Protein AF-A0A0E0F237-F1 (afdb_monomer_lite)

Radius of gyration: 16.21 Å; chains: 1; bounding box: 41×22×41 Å

Structure (mmCIF, N/CA/C/O backbone):
data_AF-A0A0E0F237-F1
#
_entry.id   AF-A0A0E0F237-F1
#
loop_
_atom_site.group_PDB
_atom_site.id
_atom_site.type_symbol
_atom_site.label_atom_id
_atom_site.label_alt_id
_atom_site.label_comp_id
_atom_site.label_asym_id
_atom_site.label_entity_id
_atom_site.label_seq_id
_atom_site.pdbx_PDB_ins_code
_atom_site.Cartn_x
_atom_site.Cartn_y
_atom_site.Cartn_z
_atom_site.occupancy
_atom_site.B_iso_or_equiv
_atom_site.auth_seq_id
_atom_site.auth_comp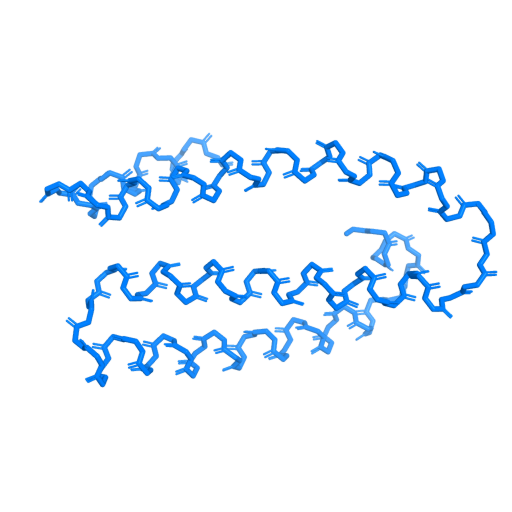_id
_atom_site.auth_asym_id
_atom_site.auth_atom_id
_atom_site.pdbx_PDB_model_num
ATOM 1 N N . MET A 1 1 ? -4.472 -0.538 13.188 1.00 59.41 1 MET A N 1
ATOM 2 C CA . MET A 1 1 ? -4.499 -1.210 14.515 1.00 59.41 1 MET A CA 1
ATOM 3 C C . MET A 1 1 ? -5.729 -0.890 15.372 1.00 59.41 1 MET A C 1
ATOM 5 O O . MET A 1 1 ? -6.141 -1.758 16.128 1.00 59.41 1 MET A O 1
ATOM 9 N N . TYR A 1 2 ? -6.368 0.279 15.239 1.00 65.44 2 TYR A N 1
ATOM 10 C CA . TYR A 1 2 ? -7.555 0.647 16.034 1.00 65.44 2 TYR A CA 1
ATOM 11 C C . TYR A 1 2 ? -8.714 -0.373 15.960 1.00 65.44 2 TYR A C 1
ATOM 13 O O . TYR A 1 2 ? -9.157 -0.882 16.985 1.00 65.44 2 TYR A O 1
ATOM 21 N N . LEU A 1 3 ? -9.159 -0.749 14.753 1.00 65.00 3 LEU A N 1
ATOM 22 C CA . LEU A 1 3 ? -10.254 -1.723 14.579 1.00 65.00 3 LEU A CA 1
ATOM 23 C C . LEU A 1 3 ? -9.889 -3.134 15.056 1.00 65.00 3 LEU A C 1
ATOM 25 O O . LEU A 1 3 ? -10.752 -3.878 15.517 1.00 65.00 3 LEU A O 1
ATOM 29 N N . GLN A 1 4 ? -8.602 -3.476 14.984 1.00 66.19 4 GLN A N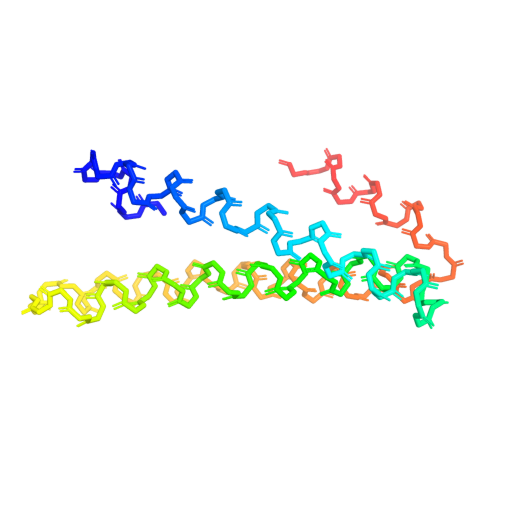 1
ATOM 30 C CA . GLN A 1 4 ? -8.075 -4.757 15.442 1.00 66.19 4 GLN A CA 1
ATOM 31 C C . GLN A 1 4 ? -8.058 -4.835 16.979 1.00 66.19 4 GLN A C 1
ATOM 33 O O . GLN A 1 4 ? -8.400 -5.866 17.548 1.00 66.19 4 GLN A O 1
ATOM 38 N N . ALA A 1 5 ? -7.765 -3.719 17.658 1.00 70.94 5 ALA A N 1
ATOM 39 C CA . ALA A 1 5 ? -7.868 -3.601 19.115 1.00 70.94 5 ALA A CA 1
ATOM 40 C C . ALA A 1 5 ? -9.326 -3.629 19.622 1.00 70.94 5 ALA A C 1
ATOM 42 O O . ALA A 1 5 ? -9.576 -4.022 20.755 1.00 70.94 5 ALA A O 1
ATOM 43 N N . GLN A 1 6 ? -10.297 -3.262 18.777 1.00 70.94 6 GLN A N 1
ATOM 44 C CA . GLN A 1 6 ? -11.736 -3.326 19.079 1.00 70.94 6 GLN A CA 1
ATOM 45 C C . GLN A 1 6 ? -12.373 -4.697 18.765 1.00 70.94 6 GLN A C 1
ATOM 47 O O . GLN A 1 6 ? -13.596 -4.825 18.801 1.00 70.94 6 GLN A O 1
ATOM 52 N N . SER A 1 7 ? -11.581 -5.723 18.415 1.00 74.88 7 SER A N 1
ATOM 53 C CA . SER A 1 7 ? -12.073 -7.043 17.970 1.00 74.88 7 SER A CA 1
ATOM 54 C C . SER A 1 7 ? -12.976 -6.987 16.717 1.00 74.88 7 SER A C 1
ATOM 56 O O . SER A 1 7 ? -13.657 -7.947 16.356 1.00 74.88 7 SER A O 1
ATOM 58 N N . LYS A 1 8 ? -12.966 -5.872 15.975 1.00 74.00 8 LYS A N 1
ATOM 59 C CA . LYS A 1 8 ? -13.715 -5.689 14.717 1.00 74.00 8 LYS A CA 1
ATOM 60 C C . LYS A 1 8 ? -12.883 -6.159 13.519 1.00 74.00 8 LYS A C 1
ATOM 62 O O . LYS A 1 8 ? -12.822 -5.498 12.482 1.00 74.00 8 LYS A O 1
ATOM 67 N N . ASN A 1 9 ? -12.242 -7.321 13.655 1.00 80.38 9 ASN A N 1
ATOM 68 C CA . ASN A 1 9 ? -11.257 -7.819 12.691 1.00 80.38 9 ASN A CA 1
ATOM 69 C C . ASN A 1 9 ? -11.863 -8.143 11.324 1.00 80.38 9 ASN A C 1
ATOM 71 O O . ASN A 1 9 ? -11.167 -8.009 10.329 1.00 80.38 9 ASN A O 1
ATOM 75 N N . MET A 1 10 ? -13.155 -8.482 11.252 1.00 84.06 10 MET A N 1
ATOM 76 C CA . MET A 1 10 ? -13.828 -8.783 9.980 1.00 84.06 10 MET A CA 1
ATOM 77 C C . MET A 1 10 ? -13.692 -7.649 8.957 1.00 84.06 10 MET A C 1
ATOM 79 O O . MET A 1 10 ? -13.446 -7.896 7.782 1.00 84.06 10 MET A O 1
ATOM 83 N N . ILE A 1 11 ? -13.794 -6.398 9.408 1.00 79.12 11 ILE A N 1
ATOM 84 C CA . ILE A 1 11 ? -13.681 -5.217 8.541 1.00 79.12 11 ILE A CA 1
ATOM 85 C C . ILE A 1 11 ? -12.252 -5.088 8.015 1.00 79.12 11 ILE A C 1
ATOM 87 O O . ILE A 1 11 ? -12.040 -4.833 6.833 1.00 79.12 11 ILE A O 1
ATOM 91 N N . VAL A 1 12 ? -11.271 -5.337 8.884 1.00 80.75 12 VAL A N 1
ATOM 92 C CA . VAL A 1 12 ? -9.851 -5.351 8.520 1.00 80.75 12 VAL A CA 1
ATOM 93 C C . VAL A 1 12 ? -9.571 -6.466 7.511 1.00 80.75 12 VAL A C 1
ATOM 95 O O . VAL A 1 12 ? -8.881 -6.226 6.529 1.00 80.75 12 VAL A O 1
ATOM 98 N N . THR A 1 13 ? -10.156 -7.652 7.688 1.00 84.94 13 THR A N 1
ATOM 99 C CA . THR A 1 13 ? -9.999 -8.784 6.766 1.00 84.94 13 THR A CA 1
ATOM 100 C C . THR A 1 13 ? -10.504 -8.460 5.362 1.00 84.94 13 THR A C 1
ATOM 102 O O . THR A 1 13 ? -9.782 -8.700 4.394 1.00 84.94 13 THR A O 1
ATOM 105 N N . TYR A 1 14 ? -11.700 -7.877 5.228 1.00 86.06 14 TYR A N 1
ATOM 106 C CA . TYR A 1 14 ? -12.215 -7.467 3.916 1.00 86.06 14 TYR A CA 1
ATOM 107 C C . TYR A 1 14 ? -11.326 -6.417 3.251 1.00 86.06 14 TYR A C 1
ATOM 109 O O . TYR A 1 14 ? -11.056 -6.497 2.055 1.00 86.06 14 TYR A O 1
ATOM 117 N N . LEU A 1 15 ? -10.837 -5.458 4.034 1.00 84.12 15 LEU A N 1
ATOM 118 C CA . LEU A 1 15 ? -9.983 -4.382 3.547 1.00 84.12 15 LEU A CA 1
ATOM 119 C C . LEU A 1 15 ? -8.609 -4.911 3.102 1.00 84.12 15 LEU A C 1
ATOM 121 O O . LEU A 1 15 ? -8.101 -4.492 2.068 1.00 84.12 15 LEU A O 1
ATOM 125 N N . VAL A 1 16 ? -8.056 -5.903 3.809 1.00 86.25 16 VAL A N 1
ATOM 126 C CA . VAL A 1 16 ? -6.822 -6.609 3.421 1.00 86.25 16 VAL A CA 1
ATOM 127 C C . VAL A 1 16 ? -7.011 -7.417 2.136 1.00 86.25 16 VAL A C 1
ATOM 129 O O . VAL A 1 16 ? -6.167 -7.338 1.248 1.00 86.25 16 VAL A O 1
ATOM 132 N N . LEU A 1 17 ? -8.115 -8.158 1.998 1.00 90.44 17 LEU A N 1
ATOM 133 C CA . LEU A 1 17 ? -8.431 -8.912 0.775 1.00 90.44 17 LEU A CA 1
ATOM 134 C C . LEU A 1 17 ? -8.581 -7.991 -0.439 1.00 90.44 17 LEU A C 1
ATOM 136 O O . LEU A 1 17 ? -8.016 -8.263 -1.499 1.00 90.44 17 LEU A O 1
ATOM 140 N N . LEU A 1 18 ? -9.304 -6.883 -0.268 1.00 89.56 18 LEU A N 1
ATOM 141 C CA . LEU A 1 18 ? -9.444 -5.857 -1.295 1.00 89.56 18 LEU A CA 1
ATOM 142 C C . LEU A 1 18 ? -8.080 -5.268 -1.668 1.00 89.56 18 LEU A C 1
ATOM 144 O O . LEU A 1 18 ? -7.773 -5.145 -2.853 1.00 89.56 18 LEU A O 1
ATOM 148 N N . ASN A 1 19 ? -7.255 -4.943 -0.671 1.00 87.50 19 ASN A N 1
ATOM 149 C CA . ASN A 1 19 ? -5.940 -4.362 -0.900 1.00 87.50 19 ASN A CA 1
ATOM 150 C C . ASN A 1 19 ? -4.992 -5.329 -1.622 1.00 87.50 19 ASN A C 1
ATOM 152 O O . ASN A 1 19 ? -4.275 -4.923 -2.530 1.00 87.50 19 ASN A O 1
ATOM 156 N N . LEU A 1 20 ? -5.027 -6.618 -1.277 1.00 91.00 20 LEU A N 1
ATOM 157 C CA . LEU A 1 20 ? -4.255 -7.645 -1.973 1.00 91.00 20 LEU A CA 1
ATOM 158 C C . LEU A 1 20 ? -4.667 -7.738 -3.448 1.00 91.00 20 LEU A C 1
ATOM 160 O O . LEU A 1 20 ? -3.809 -7.744 -4.329 1.00 91.00 20 LEU A O 1
ATOM 164 N N . GLY A 1 21 ? -5.974 -7.762 -3.726 1.00 93.38 21 GLY A N 1
ATOM 165 C CA . GLY A 1 21 ? -6.488 -7.779 -5.097 1.00 93.38 21 GLY A CA 1
ATOM 166 C C . GLY A 1 21 ? -6.068 -6.541 -5.895 1.00 93.38 21 GLY A C 1
ATOM 167 O O . GLY A 1 21 ? -5.573 -6.664 -7.017 1.00 93.38 21 GLY A O 1
ATOM 168 N N . LEU A 1 22 ? -6.204 -5.356 -5.296 1.00 91.19 22 LEU A N 1
ATOM 169 C CA . LEU A 1 22 ? -5.765 -4.090 -5.887 1.00 91.19 22 LEU A CA 1
ATOM 170 C C . LEU A 1 22 ? -4.258 -4.066 -6.138 1.00 91.19 22 LEU A C 1
ATOM 172 O O . LEU A 1 22 ? -3.843 -3.669 -7.224 1.00 91.19 22 LEU A O 1
ATOM 176 N N . HIS A 1 23 ? -3.446 -4.523 -5.183 1.00 91.81 23 HIS A N 1
ATOM 177 C CA . HIS A 1 23 ? -1.997 -4.557 -5.341 1.00 91.81 23 HIS A CA 1
ATOM 178 C C . HIS A 1 23 ? -1.592 -5.480 -6.490 1.00 91.81 23 HIS A C 1
ATOM 180 O O . HIS A 1 23 ? -0.814 -5.059 -7.339 1.00 91.81 23 HIS A O 1
ATOM 186 N N . LEU A 1 24 ? -2.144 -6.695 -6.576 1.00 93.94 24 LEU A N 1
ATOM 187 C CA . LEU A 1 24 ? -1.838 -7.628 -7.666 1.00 93.94 24 LEU A CA 1
ATOM 188 C C . LEU A 1 24 ? -2.213 -7.049 -9.034 1.00 93.94 24 LEU A C 1
ATOM 190 O O . LEU A 1 24 ? -1.419 -7.114 -9.976 1.00 93.94 24 LEU A O 1
ATOM 194 N N . PHE A 1 25 ? -3.398 -6.445 -9.135 1.00 94.88 25 PHE A N 1
ATOM 195 C CA . PHE A 1 25 ? -3.853 -5.798 -10.361 1.00 94.88 25 PHE A CA 1
ATOM 196 C C . PHE A 1 25 ? -2.942 -4.631 -10.763 1.00 94.88 25 PHE A C 1
ATOM 198 O O . PHE A 1 25 ? -2.523 -4.531 -11.917 1.00 94.88 25 PHE A O 1
ATOM 205 N N . LEU A 1 26 ? -2.608 -3.766 -9.807 1.00 91.94 26 LEU A N 1
ATOM 206 C CA . LEU A 1 26 ? -1.819 -2.567 -10.051 1.00 91.94 26 LEU A CA 1
ATOM 207 C C . LEU A 1 26 ? -0.350 -2.899 -10.345 1.00 91.94 26 LEU A C 1
ATOM 209 O O . LEU A 1 26 ? 0.224 -2.305 -11.254 1.00 91.94 26 LEU A O 1
ATOM 213 N N . SER A 1 27 ? 0.223 -3.894 -9.661 1.00 93.06 27 SER A N 1
ATOM 214 C CA . SER A 1 27 ? 1.544 -4.459 -9.966 1.00 93.06 27 SER A CA 1
ATOM 215 C C . SER A 1 27 ? 1.590 -4.971 -11.396 1.00 93.06 27 SER A C 1
ATOM 217 O O . SER A 1 27 ? 2.466 -4.586 -12.165 1.00 93.06 27 SER A O 1
ATOM 219 N N . TRP A 1 28 ? 0.625 -5.808 -11.787 1.00 95.25 28 TRP A N 1
ATOM 220 C CA . TRP A 1 28 ? 0.550 -6.315 -13.154 1.00 95.25 28 TRP A CA 1
ATOM 221 C C . TRP A 1 28 ? 0.451 -5.169 -14.164 1.00 95.25 28 TRP A C 1
ATOM 223 O O . TRP A 1 28 ? 1.194 -5.138 -15.144 1.00 95.25 28 TRP A O 1
ATOM 233 N N . PHE A 1 29 ? -0.412 -4.189 -13.909 1.00 95.94 29 PHE A N 1
ATOM 234 C CA . PHE A 1 29 ? -0.602 -3.057 -14.805 1.00 95.94 29 PHE A CA 1
ATOM 235 C C . PHE A 1 29 ? 0.672 -2.203 -14.942 1.00 95.94 29 PHE A C 1
ATOM 237 O O . PHE A 1 29 ? 1.141 -1.953 -16.052 1.00 95.94 29 PHE A O 1
ATOM 244 N N . MET A 1 30 ? 1.294 -1.812 -13.831 1.00 93.25 30 MET A N 1
ATOM 245 C CA . MET A 1 30 ? 2.485 -0.958 -13.837 1.00 93.25 30 MET A CA 1
ATOM 246 C C . MET A 1 30 ? 3.734 -1.668 -14.368 1.00 93.25 30 MET A C 1
ATOM 248 O O . MET A 1 30 ? 4.514 -1.073 -15.114 1.00 93.25 30 MET A O 1
ATOM 252 N N . VAL A 1 31 ? 3.924 -2.943 -14.027 1.00 94.81 31 VAL A N 1
ATOM 253 C CA . VAL A 1 31 ? 5.112 -3.707 -14.431 1.00 94.81 31 VAL A CA 1
ATOM 254 C C . VAL A 1 31 ? 4.981 -4.219 -15.862 1.00 94.81 31 VAL A C 1
ATOM 256 O O . VAL A 1 31 ? 5.918 -4.082 -16.644 1.00 94.81 31 VAL A O 1
ATOM 259 N N . VAL A 1 32 ? 3.830 -4.793 -16.226 1.00 93.44 32 VAL A N 1
ATOM 260 C CA . VAL A 1 32 ? 3.661 -5.489 -17.513 1.00 93.44 32 VAL A CA 1
ATOM 261 C C . VAL A 1 32 ? 3.172 -4.556 -18.614 1.00 93.44 32 VAL A C 1
ATOM 263 O O . VAL A 1 32 ? 3.637 -4.684 -19.743 1.00 93.44 32 VAL A O 1
ATOM 266 N N . LYS A 1 33 ? 2.241 -3.630 -18.333 1.00 94.75 33 LYS A N 1
ATOM 267 C CA . LYS A 1 33 ? 1.703 -2.723 -19.368 1.00 94.75 33 LYS A CA 1
ATOM 268 C C . LYS A 1 33 ? 2.526 -1.457 -19.538 1.00 94.75 33 LYS A C 1
ATOM 270 O O . LYS A 1 33 ? 2.756 -1.052 -20.671 1.00 94.75 33 LYS A O 1
ATOM 275 N N . PHE A 1 34 ? 2.969 -0.845 -18.442 1.00 92.25 34 PHE A N 1
ATOM 276 C CA . PHE A 1 34 ? 3.806 0.358 -18.515 1.00 92.25 34 PHE A CA 1
ATOM 277 C C . PHE A 1 34 ? 5.308 0.071 -18.543 1.00 92.25 34 PHE A C 1
ATOM 279 O O . PHE A 1 34 ? 6.088 1.003 -18.709 1.00 92.25 34 PHE A O 1
ATOM 286 N N . HIS A 1 35 ? 5.721 -1.195 -18.415 1.00 91.69 35 HIS A N 1
ATOM 287 C CA . HIS A 1 35 ? 7.129 -1.603 -18.451 1.00 91.69 35 HIS A CA 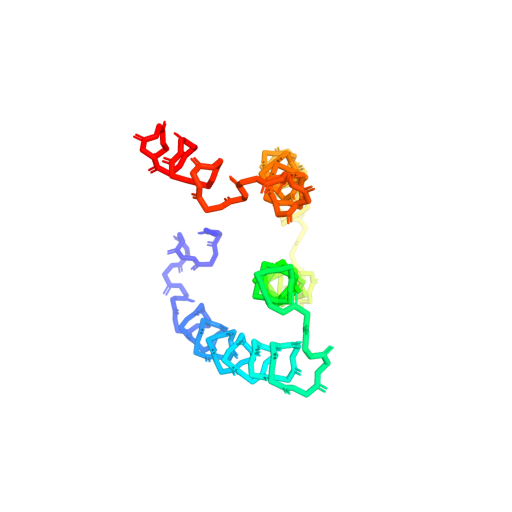1
ATOM 288 C C . HIS A 1 35 ? 8.011 -0.867 -17.424 1.00 91.69 35 HIS A C 1
ATOM 290 O O . HIS A 1 35 ? 9.207 -0.689 -17.637 1.00 91.69 35 HIS A O 1
ATOM 296 N N . LEU A 1 36 ? 7.436 -0.459 -16.285 1.00 87.69 36 LEU A N 1
ATOM 297 C CA . LEU A 1 36 ? 8.139 0.309 -15.246 1.00 87.69 36 LEU A CA 1
ATOM 298 C C . LEU A 1 36 ? 9.037 -0.560 -14.348 1.00 87.69 36 LEU A C 1
ATOM 300 O O . LEU A 1 36 ? 9.712 -0.035 -13.463 1.00 87.69 36 LEU A O 1
ATOM 304 N N . GLY A 1 37 ? 9.038 -1.885 -14.544 1.00 89.00 37 GLY A N 1
ATOM 305 C CA . GLY A 1 37 ? 9.883 -2.821 -13.801 1.00 89.00 37 GLY A CA 1
ATOM 306 C C . GLY A 1 37 ? 9.728 -2.675 -12.284 1.00 89.00 37 GLY A C 1
ATOM 307 O O . GLY A 1 37 ? 8.615 -2.570 -11.769 1.00 89.00 37 GLY A O 1
ATOM 308 N N . LEU A 1 38 ? 10.850 -2.631 -11.567 1.00 85.44 38 LEU A N 1
ATOM 309 C CA . LEU A 1 38 ? 10.873 -2.515 -10.108 1.00 85.44 38 LEU A CA 1
ATOM 310 C C . LEU A 1 38 ? 10.193 -1.235 -9.594 1.00 85.44 38 LEU A C 1
ATOM 312 O O . LEU A 1 38 ? 9.434 -1.298 -8.632 1.00 85.44 38 LEU A O 1
ATOM 316 N N . ALA A 1 39 ? 10.372 -0.097 -10.271 1.00 85.56 39 ALA A N 1
ATOM 317 C CA . ALA A 1 39 ? 9.707 1.150 -9.890 1.00 85.56 39 ALA A CA 1
ATOM 318 C C . ALA A 1 39 ? 8.174 1.029 -9.973 1.00 85.56 39 ALA A C 1
ATOM 320 O O . ALA A 1 39 ? 7.460 1.556 -9.121 1.00 85.56 39 ALA A O 1
ATOM 321 N N . GLY A 1 40 ? 7.664 0.281 -10.959 1.00 88.38 40 GLY A N 1
ATOM 322 C CA . GLY A 1 40 ? 6.239 -0.036 -11.074 1.00 88.38 40 GLY A CA 1
ATOM 323 C C . GLY A 1 40 ? 5.731 -0.925 -9.939 1.00 88.38 40 GLY A C 1
ATOM 324 O O . GLY A 1 40 ? 4.667 -0.659 -9.381 1.00 88.38 40 GLY A O 1
ATOM 325 N N . ALA A 1 41 ? 6.505 -1.943 -9.555 1.00 88.56 41 ALA A N 1
ATOM 326 C CA . ALA A 1 41 ? 6.170 -2.798 -8.418 1.00 88.56 41 ALA A CA 1
ATOM 327 C C . ALA A 1 41 ? 6.096 -1.979 -7.120 1.00 88.56 41 ALA A C 1
ATOM 329 O O . ALA A 1 41 ? 5.077 -2.008 -6.436 1.00 88.56 41 ALA A O 1
ATOM 330 N N . MET A 1 42 ? 7.107 -1.160 -6.838 1.00 87.31 42 MET A N 1
ATOM 331 C CA . MET A 1 42 ? 7.164 -0.341 -5.623 1.00 87.31 42 MET A CA 1
ATOM 332 C C . MET A 1 42 ? 6.079 0.738 -5.599 1.00 87.31 42 MET A C 1
ATOM 334 O O . MET A 1 42 ? 5.408 0.925 -4.585 1.00 87.31 42 MET A O 1
ATOM 338 N N . GLY A 1 43 ? 5.843 1.402 -6.734 1.00 87.81 43 GLY A N 1
ATOM 339 C CA . GLY A 1 43 ? 4.758 2.370 -6.876 1.00 87.81 43 GLY A CA 1
ATOM 340 C C . GLY A 1 43 ? 3.389 1.743 -6.611 1.00 87.81 43 GLY A C 1
ATOM 341 O O . GLY A 1 43 ? 2.556 2.341 -5.928 1.00 87.81 43 GLY A O 1
ATOM 342 N N . SER A 1 44 ? 3.169 0.508 -7.069 1.00 91.56 44 SER A N 1
ATOM 343 C CA . SER A 1 44 ? 1.918 -0.199 -6.805 1.00 91.56 44 SER A CA 1
ATOM 344 C C . SER A 1 44 ? 1.729 -0.541 -5.321 1.00 91.56 44 SER A C 1
ATOM 346 O O . SER A 1 44 ? 0.615 -0.410 -4.812 1.00 91.56 44 SER A O 1
ATOM 348 N N . THR A 1 45 ? 2.809 -0.883 -4.607 1.00 86.31 45 THR A N 1
ATOM 349 C CA . THR A 1 45 ? 2.789 -1.123 -3.157 1.00 86.31 45 THR A CA 1
ATOM 350 C C . THR A 1 45 ? 2.453 0.156 -2.394 1.00 86.31 45 THR A C 1
ATOM 352 O O . THR A 1 45 ? 1.614 0.127 -1.496 1.00 86.31 45 THR A O 1
ATOM 355 N N . VAL A 1 46 ? 3.032 1.294 -2.794 1.00 87.31 46 VAL A N 1
ATOM 356 C CA . VAL A 1 46 ? 2.728 2.610 -2.207 1.00 87.31 46 VAL A CA 1
ATOM 357 C C . VAL A 1 46 ? 1.254 2.972 -2.410 1.00 87.31 46 VAL A C 1
ATOM 359 O O . VAL A 1 46 ? 0.578 3.370 -1.464 1.00 87.31 46 VAL A O 1
ATOM 362 N N . ILE A 1 47 ? 0.711 2.793 -3.615 1.00 86.81 47 ILE A N 1
ATOM 363 C CA . ILE A 1 47 ? -0.694 3.126 -3.903 1.00 86.81 47 ILE A CA 1
ATOM 364 C C . ILE A 1 47 ? -1.658 2.213 -3.132 1.00 86.81 47 ILE A C 1
ATOM 366 O O . ILE A 1 47 ? -2.605 2.702 -2.514 1.00 86.81 47 ILE A O 1
ATOM 370 N N . ALA A 1 48 ? -1.406 0.902 -3.130 1.00 86.19 48 ALA A N 1
ATOM 371 C CA . ALA A 1 48 ? -2.176 -0.076 -2.359 1.00 86.19 48 ALA A CA 1
ATOM 372 C C . ALA A 1 48 ? -2.185 0.276 -0.857 1.00 86.19 48 ALA A C 1
ATOM 374 O O . ALA A 1 48 ? -3.218 0.268 -0.177 1.00 86.19 48 ALA A O 1
ATOM 375 N N . PHE A 1 49 ? -1.025 0.678 -0.345 1.00 81.12 49 PHE A N 1
ATOM 376 C CA . PHE A 1 49 ? -0.863 1.108 1.031 1.00 81.12 49 PHE A CA 1
ATOM 377 C C . PHE A 1 49 ? -1.725 2.339 1.377 1.00 81.12 49 PHE A C 1
ATOM 379 O O . PHE A 1 49 ? -2.511 2.294 2.330 1.00 81.12 49 PHE A O 1
ATOM 386 N N . TRP A 1 50 ? -1.678 3.393 0.558 1.00 79.38 50 TRP A N 1
ATOM 387 C CA . TRP A 1 50 ? -2.483 4.607 0.754 1.00 79.38 50 TRP A CA 1
ATOM 388 C C . TRP A 1 50 ? -3.995 4.351 0.715 1.00 79.38 50 TRP A C 1
ATOM 390 O O . TRP A 1 50 ? -4.740 4.915 1.521 1.00 79.38 50 TRP A O 1
ATOM 400 N N . ILE A 1 51 ? -4.461 3.461 -0.166 1.00 80.56 51 ILE A N 1
ATOM 401 C CA . ILE A 1 51 ? -5.881 3.079 -0.234 1.00 80.56 51 ILE A CA 1
ATOM 402 C C . ILE A 1 51 ? -6.329 2.425 1.080 1.00 80.56 51 ILE A C 1
ATOM 404 O O . ILE A 1 51 ? -7.428 2.700 1.568 1.00 80.56 51 ILE A O 1
ATOM 408 N N . SER A 1 52 ? -5.473 1.603 1.693 1.00 80.75 52 SER A N 1
ATOM 409 C CA . SER A 1 52 ? -5.803 0.959 2.967 1.00 80.75 52 SER A CA 1
ATOM 410 C C . SER A 1 52 ? -5.892 1.937 4.134 1.00 80.75 52 SER A C 1
ATOM 412 O O . SER A 1 52 ? -6.785 1.795 4.976 1.00 80.75 52 SER A O 1
ATOM 414 N N . ILE A 1 53 ? -5.010 2.941 4.175 1.00 76.50 53 ILE A N 1
ATOM 415 C CA . ILE A 1 53 ? -5.068 4.016 5.175 1.00 76.50 53 ILE A CA 1
ATOM 416 C C . ILE A 1 53 ? -6.374 4.793 5.029 1.00 76.50 53 ILE A C 1
ATOM 418 O O . ILE A 1 53 ? -7.127 4.922 5.995 1.00 76.50 53 ILE A O 1
ATOM 422 N N . LEU A 1 54 ? -6.679 5.268 3.818 1.00 79.56 54 LEU A N 1
ATOM 423 C CA . LEU A 1 54 ? -7.876 6.071 3.565 1.00 79.56 54 LEU A CA 1
ATOM 424 C C . LEU A 1 54 ? -9.164 5.289 3.843 1.00 79.56 54 LEU A C 1
ATOM 426 O O . LEU A 1 54 ? -10.119 5.854 4.377 1.00 79.56 54 LEU A O 1
ATOM 430 N N . GLY A 1 55 ? -9.193 3.988 3.542 1.00 78.06 55 GLY A N 1
ATOM 431 C CA . GLY A 1 55 ? -10.329 3.121 3.855 1.00 78.06 55 GLY A CA 1
ATOM 432 C C . GLY A 1 55 ? -10.581 2.988 5.361 1.00 78.06 55 GLY A C 1
ATOM 433 O O . GLY A 1 55 ? -11.720 3.132 5.812 1.00 78.06 55 GLY A O 1
ATOM 434 N N . GLN A 1 56 ? -9.527 2.780 6.159 1.00 75.12 56 GLN A N 1
AT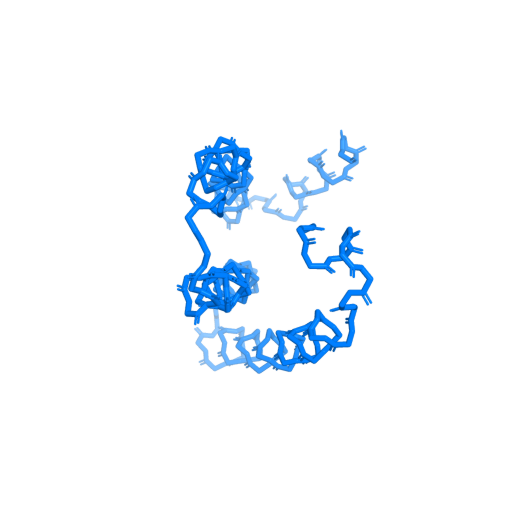OM 435 C CA . GLN A 1 56 ? -9.648 2.733 7.623 1.00 75.12 56 GLN A CA 1
ATOM 436 C C . GLN A 1 56 ? -10.013 4.103 8.204 1.00 75.12 56 GLN A C 1
ATOM 438 O O . GLN A 1 56 ? -10.851 4.180 9.101 1.00 75.12 56 GLN A O 1
ATOM 443 N N . LEU A 1 57 ? -9.442 5.181 7.662 1.00 73.94 57 LEU A N 1
ATOM 444 C CA . LEU A 1 57 ? -9.732 6.546 8.087 1.00 73.94 57 LEU A CA 1
ATOM 445 C C . LEU A 1 57 ? -11.195 6.923 7.826 1.00 73.94 57 LEU A C 1
ATOM 447 O O . LEU A 1 57 ? -11.876 7.425 8.715 1.00 73.94 57 LEU A O 1
ATOM 451 N N . THR A 1 58 ? -11.702 6.621 6.633 1.00 73.88 58 THR A N 1
ATOM 452 C CA . THR A 1 58 ? -13.104 6.847 6.258 1.00 73.88 58 THR A CA 1
ATOM 453 C C . THR A 1 58 ? -14.034 6.122 7.229 1.00 73.88 58 THR A C 1
ATOM 455 O O . THR A 1 58 ? -14.947 6.727 7.785 1.00 73.88 58 THR A O 1
ATOM 458 N N . PHE A 1 59 ? -13.765 4.850 7.528 1.00 72.44 59 PHE A N 1
ATOM 459 C CA . PHE A 1 59 ? -14.582 4.084 8.471 1.00 72.44 59 PHE A CA 1
ATOM 460 C C . PHE A 1 59 ? -14.638 4.724 9.869 1.00 72.44 59 PHE A C 1
ATOM 462 O O . PHE A 1 59 ? -15.682 4.751 10.517 1.00 72.44 59 PHE A O 1
ATOM 469 N N . VAL A 1 60 ? -13.511 5.271 10.318 1.00 71.19 60 VAL A N 1
ATOM 470 C CA . VAL A 1 60 ? -13.374 5.937 11.615 1.00 71.19 60 VAL A CA 1
ATOM 471 C C . VAL A 1 60 ? -14.080 7.305 11.629 1.00 71.19 60 VAL A C 1
ATOM 473 O O . VAL A 1 60 ? -14.769 7.619 12.598 1.00 71.19 60 VAL A O 1
ATOM 476 N N . LEU A 1 61 ? -13.985 8.091 10.550 1.00 68.75 61 LEU A N 1
ATOM 477 C CA . LEU A 1 61 ? -14.620 9.414 10.430 1.00 68.75 61 LEU A CA 1
ATOM 478 C C . LEU A 1 61 ? -16.150 9.336 10.328 1.00 68.75 61 LEU A C 1
ATOM 480 O O . LEU A 1 61 ? -16.852 10.112 10.976 1.00 68.75 61 LEU A O 1
ATOM 484 N N . PHE A 1 62 ? -16.678 8.377 9.565 1.00 72.06 62 PHE A N 1
ATOM 485 C CA . PHE A 1 62 ? -18.125 8.176 9.414 1.00 72.06 62 PHE A CA 1
ATOM 486 C C . PHE A 1 62 ? -18.762 7.417 10.601 1.00 72.06 62 PHE A C 1
ATOM 488 O O . PHE A 1 62 ? -19.984 7.302 10.667 1.00 72.06 62 PHE A O 1
ATOM 495 N N . GLY A 1 63 ? -17.959 6.946 11.568 1.00 68.94 63 GLY A N 1
ATOM 496 C CA . GLY A 1 63 ? -18.411 6.262 12.789 1.00 68.94 63 GLY A CA 1
ATOM 497 C C . GLY A 1 63 ? -18.968 7.174 13.898 1.00 68.94 63 GLY A C 1
ATOM 498 O O . GLY A 1 63 ? -19.579 6.671 14.836 1.00 68.94 63 GLY A O 1
ATOM 499 N N . GLY A 1 64 ? -18.797 8.500 13.801 1.00 59.62 64 GLY A N 1
ATOM 500 C CA . GLY A 1 64 ? -19.639 9.481 14.508 1.00 59.62 64 GLY A CA 1
ATOM 501 C C . GLY A 1 64 ? -19.392 9.750 16.003 1.00 59.62 64 GLY A C 1
ATOM 502 O O . GLY A 1 64 ? -20.226 10.417 16.612 1.00 59.62 64 GLY A O 1
ATOM 503 N N . TYR A 1 65 ? -18.289 9.305 16.622 1.00 63.22 65 TYR A N 1
ATOM 504 C CA . TYR A 1 65 ? -18.028 9.574 18.053 1.00 63.22 65 TYR A CA 1
ATOM 505 C C . TYR A 1 65 ? -16.907 10.609 18.300 1.00 63.22 65 TYR A C 1
ATOM 507 O O . TYR A 1 65 ? -15.856 10.534 17.667 1.00 63.22 65 TYR A O 1
ATOM 515 N N . PRO A 1 66 ? -17.057 11.543 19.261 1.00 58.91 66 PRO A N 1
ATOM 516 C CA . PRO A 1 66 ? -16.086 12.619 19.516 1.00 58.91 66 PRO A CA 1
ATOM 517 C C . PRO A 1 66 ? -14.748 12.146 20.114 1.00 58.91 66 PRO A C 1
ATOM 519 O O . PRO A 1 66 ? -13.715 12.752 19.846 1.00 58.91 66 PRO A O 1
ATOM 522 N N . LEU A 1 67 ? -14.717 11.028 20.851 1.00 58.94 67 LEU A N 1
ATOM 523 C CA . LEU A 1 67 ? -13.475 10.469 21.419 1.00 58.94 67 LEU A CA 1
ATOM 524 C C . LEU A 1 67 ? -12.475 10.017 20.333 1.00 58.94 67 LEU A C 1
ATOM 526 O O . LEU A 1 67 ? -11.269 9.955 20.560 1.00 58.94 67 LEU A O 1
ATOM 530 N N . THR A 1 68 ? -12.977 9.748 19.130 1.00 59.62 68 THR A N 1
ATOM 531 C CA . THR A 1 68 ? -12.221 9.341 17.940 1.00 59.62 68 THR A CA 1
ATOM 532 C C . THR A 1 68 ? -11.220 10.406 17.471 1.00 59.62 68 THR A C 1
ATOM 534 O O . THR A 1 68 ? -10.186 10.072 16.897 1.00 59.62 68 THR A O 1
ATOM 537 N N . TRP A 1 69 ? -11.471 11.685 17.773 1.00 59.78 69 TRP A N 1
ATOM 538 C CA . TRP A 1 69 ? -10.611 12.806 17.375 1.00 59.78 69 TRP A CA 1
ATOM 539 C C . TRP A 1 69 ? -9.268 12.848 18.120 1.00 59.78 69 TRP A C 1
ATOM 541 O O . TRP A 1 69 ? -8.261 13.259 17.550 1.00 59.78 69 TRP A O 1
ATOM 551 N N . ILE A 1 70 ? -9.218 12.373 19.369 1.00 61.44 70 ILE A N 1
ATOM 552 C CA . ILE A 1 70 ? -7.964 12.286 20.141 1.00 61.44 70 ILE A CA 1
ATOM 553 C C . ILE A 1 70 ? -7.071 11.175 19.571 1.00 61.44 70 ILE A C 1
ATOM 555 O O . ILE A 1 70 ? -5.861 11.348 19.423 1.00 61.44 70 ILE A O 1
ATOM 559 N N . TRP A 1 71 ? -7.678 10.054 19.175 1.00 57.50 71 TRP A N 1
ATOM 560 C CA . TRP A 1 71 ? -6.975 8.958 18.510 1.00 57.50 71 TRP A CA 1
ATOM 561 C C . TRP A 1 71 ? -6.499 9.335 17.108 1.00 57.50 71 TRP A C 1
ATOM 563 O O . TRP A 1 71 ? -5.436 8.873 16.705 1.00 57.50 71 TRP A O 1
ATOM 573 N N . PHE A 1 72 ? -7.224 10.206 16.398 1.00 60.91 72 PHE A N 1
ATOM 574 C CA . PHE A 1 72 ? -6.795 10.750 15.108 1.00 60.91 72 PHE A CA 1
ATOM 575 C C . PHE A 1 72 ? -5.471 11.523 15.220 1.00 60.91 72 PHE A C 1
ATOM 577 O O . PHE A 1 72 ? -4.581 11.319 14.398 1.00 60.91 72 PHE A O 1
ATOM 584 N N . LEU A 1 73 ? -5.286 12.323 16.280 1.00 61.84 73 LEU A N 1
ATOM 585 C CA . LEU A 1 73 ? -4.009 12.998 16.542 1.00 61.84 73 LEU A CA 1
ATOM 586 C C . LEU A 1 73 ? -2.866 11.997 16.772 1.00 61.84 73 LEU A C 1
ATOM 588 O O . LEU A 1 73 ? -1.788 12.167 16.216 1.00 61.84 73 LEU A O 1
ATOM 592 N N . SER A 1 74 ? -3.100 10.933 17.547 1.00 61.50 74 SER A N 1
ATOM 593 C CA .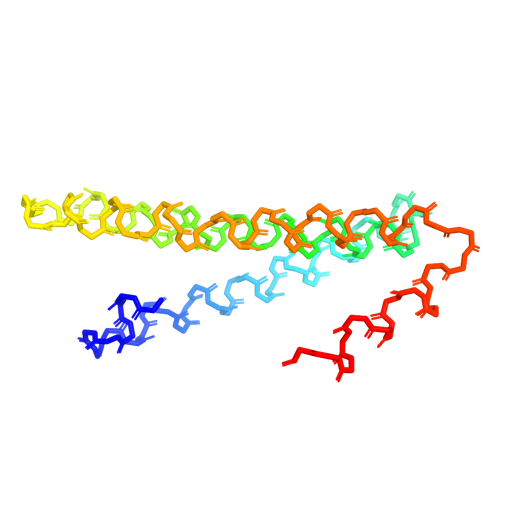 SER A 1 74 ? -2.088 9.894 17.790 1.00 61.50 74 SER A CA 1
ATOM 594 C C . SER A 1 74 ? -1.762 9.079 16.531 1.00 61.50 74 SER A C 1
ATOM 596 O O . SER A 1 74 ? -0.605 8.718 16.335 1.00 61.50 74 SER A O 1
ATOM 598 N N . PHE A 1 75 ? -2.755 8.819 15.672 1.00 58.94 75 PHE A N 1
ATOM 599 C CA . PHE A 1 75 ? -2.570 8.136 14.386 1.00 58.94 75 PHE A CA 1
ATOM 600 C C . PHE A 1 75 ? -1.758 8.988 13.406 1.00 58.94 75 PHE A C 1
ATOM 602 O O . PHE A 1 75 ? -0.875 8.461 12.7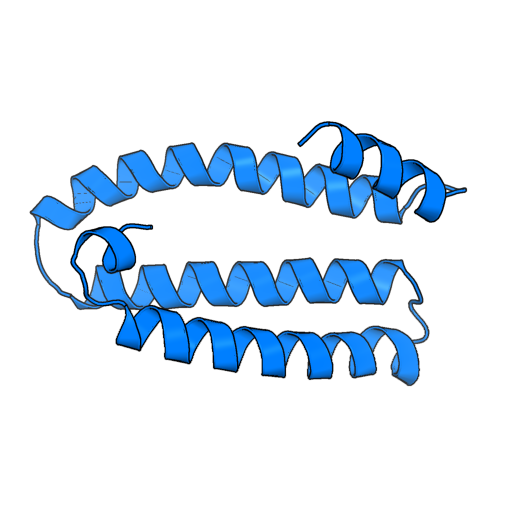41 1.00 58.94 75 PHE A O 1
ATOM 609 N N . ALA A 1 76 ? -1.977 10.308 13.393 1.00 57.72 76 ALA A N 1
ATOM 610 C CA . ALA A 1 76 ? -1.205 11.242 12.575 1.00 57.72 76 ALA A CA 1
ATOM 611 C C . ALA A 1 76 ? 0.301 11.235 12.912 1.00 57.72 76 ALA A C 1
ATOM 613 O O . ALA A 1 76 ? 1.128 11.448 12.028 1.00 57.72 76 ALA A O 1
ATOM 614 N N . PHE A 1 77 ? 0.678 10.947 14.166 1.00 55.12 77 PHE A N 1
ATOM 615 C CA . PHE A 1 77 ? 2.085 10.773 14.553 1.00 55.12 77 PHE A CA 1
ATOM 616 C C . PHE A 1 77 ? 2.655 9.400 14.163 1.00 55.12 77 PHE A C 1
ATOM 618 O O . PHE A 1 77 ? 3.834 9.318 13.833 1.00 55.12 77 PHE A O 1
ATOM 625 N N . THR A 1 78 ? 1.842 8.337 14.142 1.00 57.62 78 THR A N 1
ATOM 626 C CA . THR A 1 78 ? 2.252 7.020 13.609 1.00 57.62 78 THR A CA 1
ATOM 627 C C . THR A 1 78 ? 2.383 7.039 12.080 1.00 57.62 78 THR A C 1
ATOM 629 O O . THR A 1 78 ? 3.246 6.370 11.518 1.00 57.62 78 THR A O 1
ATOM 632 N N . ASP A 1 79 ? 1.582 7.860 11.397 1.00 61.78 79 ASP A N 1
ATOM 633 C CA . ASP A 1 79 ? 1.695 8.103 9.956 1.00 61.78 79 ASP A CA 1
ATOM 634 C C . ASP A 1 79 ? 3.057 8.710 9.571 1.00 61.78 79 ASP A C 1
ATOM 636 O O . ASP A 1 79 ? 3.544 8.465 8.471 1.00 61.78 79 ASP A O 1
ATOM 640 N N . LEU A 1 80 ? 3.736 9.445 10.461 1.00 61.09 80 LEU A N 1
ATOM 641 C CA . LEU A 1 80 ? 5.032 10.066 10.154 1.00 61.09 80 LEU A CA 1
ATOM 642 C C . LEU A 1 80 ? 6.142 9.033 9.875 1.00 61.09 80 LEU A C 1
ATOM 644 O O . LEU A 1 80 ? 6.957 9.214 8.970 1.00 61.09 80 LEU A O 1
ATOM 648 N N . GLU A 1 81 ? 6.145 7.927 10.618 1.00 65.94 81 GLU A N 1
ATOM 649 C CA . GLU A 1 81 ? 7.050 6.791 10.396 1.00 65.94 81 GLU A CA 1
ATOM 650 C C . GLU A 1 81 ? 6.750 6.096 9.056 1.00 65.94 81 GLU A C 1
ATOM 652 O O . GLU A 1 81 ? 7.644 5.670 8.324 1.00 65.94 81 GLU A O 1
ATOM 657 N N . LEU A 1 82 ? 5.475 6.068 8.673 1.00 65.38 82 LEU A N 1
ATOM 658 C CA . LEU A 1 82 ? 5.011 5.533 7.397 1.00 65.38 82 LEU A CA 1
ATOM 659 C C . LEU A 1 82 ? 5.359 6.417 6.200 1.00 65.38 82 LEU A C 1
ATOM 661 O O . LEU A 1 82 ? 5.723 5.904 5.138 1.00 65.38 82 LEU A O 1
ATOM 665 N N . TRP A 1 83 ? 5.316 7.736 6.371 1.00 67.62 83 TRP A N 1
ATOM 666 C CA . TRP A 1 83 ? 5.837 8.689 5.396 1.00 67.62 83 TRP A CA 1
ATOM 667 C C . TRP A 1 83 ? 7.339 8.501 5.187 1.00 67.62 83 TRP A C 1
ATOM 669 O O . TRP A 1 83 ? 7.791 8.451 4.042 1.00 67.62 83 TRP A O 1
ATOM 679 N N . TYR A 1 84 ? 8.099 8.323 6.271 1.00 71.62 84 TYR A N 1
ATOM 680 C CA . TYR A 1 84 ? 9.530 8.035 6.200 1.00 71.62 84 TYR A CA 1
ATOM 681 C C . TYR A 1 84 ? 9.813 6.747 5.409 1.00 71.62 84 TYR A C 1
ATOM 683 O O . TYR A 1 84 ? 10.591 6.774 4.453 1.00 71.62 84 TYR A O 1
ATOM 691 N N . ASN A 1 85 ? 9.112 5.653 5.720 1.00 71.88 85 ASN A N 1
ATOM 692 C CA . ASN A 1 85 ? 9.264 4.381 5.008 1.00 71.88 85 ASN A CA 1
ATOM 693 C C . ASN A 1 85 ? 8.828 4.466 3.536 1.00 71.88 85 ASN A C 1
ATOM 695 O O . ASN A 1 85 ? 9.495 3.914 2.664 1.00 71.88 85 ASN A O 1
ATOM 699 N N . THR A 1 86 ? 7.762 5.207 3.222 1.00 74.69 86 THR A N 1
ATOM 700 C CA . THR A 1 86 ? 7.315 5.428 1.833 1.00 74.69 86 THR A CA 1
ATOM 701 C C . THR A 1 86 ? 8.371 6.175 1.020 1.00 74.69 86 THR A C 1
ATOM 703 O O . THR A 1 86 ? 8.678 5.786 -0.108 1.00 74.69 86 THR A O 1
ATOM 706 N N . ILE A 1 87 ? 8.961 7.226 1.594 1.00 78.00 87 ILE A N 1
ATOM 707 C CA . ILE A 1 87 ? 10.048 7.979 0.960 1.00 78.00 87 ILE A CA 1
ATOM 708 C C . ILE A 1 87 ? 11.264 7.072 0.762 1.00 78.00 87 ILE A C 1
ATOM 710 O O . ILE A 1 87 ? 11.845 7.077 -0.320 1.00 78.00 87 ILE A O 1
ATOM 714 N N . LEU A 1 88 ? 11.617 6.260 1.761 1.00 77.56 88 LEU A N 1
ATOM 715 C CA . LEU A 1 88 ? 12.739 5.325 1.686 1.00 77.56 88 LEU A CA 1
ATOM 716 C C . LEU A 1 88 ? 12.546 4.284 0.572 1.00 77.56 88 LEU A C 1
ATOM 718 O O . LEU A 1 88 ? 13.464 4.046 -0.214 1.00 77.56 88 LEU A O 1
ATOM 722 N N . VAL A 1 89 ? 11.348 3.706 0.457 1.00 77.81 89 VAL A N 1
ATOM 723 C CA . VAL A 1 89 ? 10.975 2.763 -0.611 1.00 77.81 89 VAL A CA 1
ATOM 724 C C . VAL A 1 89 ? 11.060 3.451 -1.979 1.00 77.81 89 VAL A C 1
ATOM 726 O O . VAL A 1 89 ? 11.699 2.944 -2.895 1.00 77.81 89 VAL A O 1
ATOM 729 N N . LEU A 1 90 ? 10.515 4.656 -2.135 1.00 78.25 90 LEU A N 1
ATOM 730 C CA . LEU A 1 90 ? 10.619 5.383 -3.408 1.00 78.25 90 LEU A CA 1
ATOM 731 C C . LEU A 1 90 ? 12.073 5.727 -3.777 1.00 78.25 90 LEU A C 1
ATOM 733 O O . LEU A 1 90 ? 12.454 5.613 -4.943 1.00 78.25 90 LEU A O 1
ATOM 737 N N . LEU A 1 91 ? 12.895 6.111 -2.796 1.00 78.81 91 LEU A N 1
ATOM 738 C CA . LEU A 1 91 ? 14.301 6.459 -3.006 1.00 78.81 91 LEU A CA 1
ATOM 739 C C . LEU A 1 91 ? 15.144 5.228 -3.375 1.00 78.81 91 LEU A C 1
ATOM 741 O O . LEU A 1 91 ? 15.956 5.286 -4.299 1.00 78.81 91 LEU A O 1
ATOM 745 N N . THR A 1 92 ? 14.929 4.105 -2.683 1.00 79.12 92 THR A N 1
ATOM 746 C CA . THR A 1 92 ? 15.601 2.825 -2.971 1.00 79.12 92 THR A CA 1
ATOM 747 C C . THR A 1 92 ? 15.233 2.303 -4.356 1.00 79.12 92 THR A C 1
ATOM 749 O O . THR A 1 92 ? 16.121 1.857 -5.080 1.00 79.12 92 THR A O 1
ATOM 752 N N . GLY A 1 93 ? 13.980 2.477 -4.786 1.00 71.31 93 GLY A N 1
ATOM 753 C CA . GLY A 1 93 ? 13.524 2.133 -6.136 1.00 71.31 93 GLY A CA 1
ATOM 754 C C . GLY A 1 93 ? 14.164 2.936 -7.270 1.00 71.31 93 GLY A C 1
ATOM 755 O O . GLY A 1 93 ? 14.168 2.477 -8.411 1.00 71.31 93 GLY A O 1
ATOM 756 N N . TYR A 1 94 ? 14.733 4.109 -6.973 1.00 75.50 94 TYR A N 1
ATOM 757 C CA . TYR A 1 94 ? 15.414 4.961 -7.955 1.00 75.50 94 TYR A CA 1
ATOM 758 C C . TYR A 1 94 ? 16.942 4.767 -7.975 1.00 75.50 94 TYR A C 1
ATOM 760 O O . TYR A 1 94 ? 17.648 5.398 -8.766 1.00 75.50 94 TYR A O 1
ATOM 768 N N . MET A 1 95 ? 17.482 3.907 -7.106 1.00 79.25 95 MET A N 1
ATOM 769 C CA . MET A 1 95 ? 18.919 3.648 -7.038 1.00 79.25 95 MET A CA 1
ATOM 770 C C . MET A 1 95 ? 19.392 2.730 -8.169 1.00 79.25 95 MET A C 1
ATOM 772 O O . MET A 1 95 ? 18.694 1.818 -8.603 1.00 79.25 95 MET A O 1
ATOM 776 N N . LYS A 1 96 ? 20.643 2.929 -8.606 1.00 71.44 96 LYS A N 1
ATOM 777 C CA . LYS A 1 96 ? 21.276 2.178 -9.710 1.00 71.44 96 LYS A CA 1
ATOM 778 C C . LYS A 1 96 ? 21.285 0.651 -9.498 1.00 71.44 96 LYS A C 1
ATOM 780 O O . LYS A 1 96 ? 21.339 -0.078 -10.477 1.00 71.44 96 LYS A O 1
ATOM 785 N N . ASN A 1 97 ? 21.217 0.204 -8.237 1.00 73.31 97 ASN A N 1
ATOM 786 C CA . ASN A 1 97 ? 21.123 -1.194 -7.797 1.00 73.31 97 ASN A CA 1
ATOM 787 C C . ASN A 1 97 ? 19.998 -1.347 -6.754 1.00 73.31 97 ASN A C 1
ATOM 789 O O . ASN A 1 97 ? 20.246 -1.677 -5.594 1.00 73.31 97 ASN A O 1
ATOM 793 N N . ALA A 1 98 ? 18.771 -1.025 -7.154 1.00 69.44 98 ALA A N 1
ATOM 794 C CA . ALA A 1 98 ? 17.610 -0.972 -6.268 1.00 69.44 98 ALA A CA 1
ATOM 795 C C . ALA A 1 98 ? 17.290 -2.303 -5.547 1.00 69.44 98 ALA A C 1
ATOM 797 O O . ALA A 1 98 ? 16.807 -2.272 -4.424 1.00 69.44 98 ALA A O 1
ATOM 798 N N . GLU A 1 99 ? 17.631 -3.455 -6.133 1.00 69.50 99 GLU A N 1
ATOM 799 C CA . GLU A 1 99 ? 17.438 -4.782 -5.519 1.00 69.50 99 GLU A CA 1
ATOM 800 C C . GLU A 1 99 ? 18.291 -4.965 -4.246 1.00 69.50 99 GLU A C 1
ATOM 802 O O . GLU A 1 99 ? 17.766 -5.273 -3.184 1.00 69.50 99 GLU A O 1
ATOM 807 N N . VAL A 1 100 ? 19.586 -4.629 -4.301 1.00 72.00 100 VAL A N 1
ATOM 808 C CA . VAL A 1 100 ? 20.495 -4.683 -3.134 1.00 72.00 100 VAL A CA 1
ATOM 809 C C . VAL A 1 100 ? 20.148 -3.612 -2.096 1.00 72.00 100 VAL A C 1
ATOM 811 O O . VAL A 1 100 ? 20.307 -3.808 -0.893 1.00 72.00 100 VAL A O 1
ATOM 814 N N . ALA A 1 101 ? 19.678 -2.453 -2.561 1.00 71.88 101 ALA A N 1
ATOM 815 C CA . ALA A 1 101 ? 19.283 -1.351 -1.694 1.00 71.88 101 ALA A CA 1
ATOM 816 C C . ALA A 1 101 ? 18.001 -1.639 -0.900 1.00 71.88 101 ALA A C 1
ATOM 818 O O . ALA A 1 101 ? 17.810 -1.033 0.151 1.00 71.88 101 ALA A O 1
ATOM 819 N N . LEU A 1 102 ? 17.142 -2.533 -1.400 1.00 68.94 102 LEU A N 1
ATOM 820 C CA . LEU A 1 102 ? 15.909 -2.963 -0.741 1.00 68.94 102 LEU A CA 1
ATOM 821 C C . LEU A 1 102 ? 16.145 -4.006 0.352 1.00 68.94 102 LEU A C 1
ATOM 823 O O . LEU A 1 102 ? 15.484 -3.946 1.388 1.00 68.94 102 LEU A O 1
ATOM 827 N N . ASP A 1 103 ? 17.110 -4.905 0.159 1.00 70.44 103 ASP A N 1
ATOM 828 C CA . ASP A 1 103 ? 17.433 -5.937 1.152 1.00 70.44 103 ASP A CA 1
ATOM 829 C C . ASP A 1 103 ? 18.030 -5.347 2.441 1.00 70.44 103 ASP A C 1
ATOM 831 O O . ASP A 1 103 ? 17.821 -5.861 3.538 1.00 70.44 103 ASP A O 1
ATOM 835 N N . ALA A 1 104 ? 18.754 -4.229 2.345 1.00 70.06 104 ALA A N 1
ATOM 836 C CA . ALA A 1 104 ? 19.379 -3.592 3.503 1.00 70.06 104 ALA A CA 1
ATOM 837 C C . ALA A 1 104 ? 18.367 -3.123 4.580 1.00 70.06 104 ALA A C 1
ATOM 839 O O . ALA A 1 104 ? 18.541 -3.484 5.747 1.00 70.06 104 ALA A O 1
ATOM 840 N N . PRO A 1 105 ? 17.304 -2.360 4.251 1.00 64.38 105 PRO A N 1
ATOM 841 C CA . PRO A 1 105 ? 16.274 -1.998 5.220 1.00 64.38 105 PRO A CA 1
ATOM 842 C C . PRO A 1 105 ? 15.371 -3.177 5.619 1.00 64.38 105 PRO A C 1
ATOM 844 O O . PRO A 1 105 ? 14.933 -3.206 6.767 1.00 64.38 105 PRO A O 1
ATOM 847 N N . SER A 1 106 ? 15.126 -4.172 4.751 1.00 64.50 106 SER A N 1
ATOM 848 C CA . SER A 1 106 ? 14.279 -5.328 5.111 1.00 64.50 106 SER A CA 1
ATOM 849 C C . SER A 1 106 ? 14.925 -6.269 6.130 1.00 64.50 106 SER A C 1
ATOM 851 O O . SER A 1 106 ? 14.219 -6.995 6.817 1.00 64.50 106 SER A O 1
ATOM 853 N N . ILE A 1 107 ? 16.257 -6.289 6.217 1.00 69.44 107 ILE A N 1
ATOM 854 C CA . ILE A 1 107 ? 16.998 -7.063 7.228 1.00 69.44 107 ILE A CA 1
ATOM 855 C C . ILE A 1 107 ? 17.018 -6.339 8.586 1.00 69.44 107 ILE A C 1
ATOM 857 O O . ILE A 1 107 ? 17.176 -6.976 9.626 1.00 69.44 107 ILE A O 1
ATOM 861 N N . CYS A 1 108 ? 16.875 -5.011 8.586 1.00 59.06 108 CYS A N 1
ATOM 862 C CA . CYS A 1 108 ? 17.001 -4.174 9.782 1.00 59.06 108 CYS A CA 1
ATOM 863 C C . CYS A 1 108 ? 15.665 -3.827 10.463 1.00 59.06 108 CYS A C 1
ATOM 865 O O . CYS A 1 108 ? 15.690 -3.147 11.490 1.00 59.06 108 CYS A O 1
ATOM 867 N N . THR A 1 109 ? 14.530 -4.258 9.904 1.00 51.81 109 THR A N 1
ATOM 868 C CA . THR A 1 109 ? 13.173 -3.962 10.401 1.00 51.81 109 THR A CA 1
ATOM 869 C C . THR A 1 109 ? 12.452 -5.255 10.750 1.00 51.81 109 THR A C 1
ATOM 871 O O . THR A 1 109 ? 11.809 -5.300 11.821 1.00 51.81 109 THR A O 1
#

pLDDT: mean 76.3, std 11.68, range [51.81, 95.94]

Secondary structure (DSSP, 8-state):
-HHHHTT-HHHHHHHHHHHHHHHHHHHHIIIIIS--HHHHHHHHHHHHHHHHHHHHHHHHHTT--TTHHHHHHHHHHHHHHHHHHHHHHHHHHTSTTHHHHHHHHHHH-

Organism: NCBI:txid40149

Sequence (109 aa):
MYLQAQSKNMIVTYLVLLNLGLHLFLSWFMVVKFHLGLAGAMGSTVIAFWISILGQLTFVLFGGYPLTWIWFLSFAFTDLELWYNTILVLLTGYMKNAEVALDAPSICT

Foldseek 3Di:
DVCVVVVVCVLVVVLVVVLVVQLVVQLCCQCPVVVLNLLSNLVSVLVSVVSSVVSVVVVLVVVDDPVSVVVVVVVVVVVVVVVVVNVQSNVLSPDPCSVVSVVVVVVVD